Protein AF-A0A929FP50-F1 (afdb_monomer_lite)

Secondary structure (DSSP, 8-state):
-PPPPEEEE-HHHHHHHTT--HHHHHHHHT--HHHHHHHHH-SB--S--HHHHHHHHHHHT--HHHHEEEE-S--

Structure (mmCIF, N/CA/C/O backbone):
data_AF-A0A929FP50-F1
#
_entry.id   AF-A0A929FP50-F1
#
loop_
_atom_site.group_PDB
_atom_site.id
_atom_site.type_symbol
_atom_site.label_atom_id
_atom_site.label_alt_id
_atom_site.label_comp_id
_atom_site.label_asym_id
_atom_site.label_entity_id
_atom_site.label_seq_id
_atom_site.pdbx_PDB_ins_code
_atom_site.Cartn_x
_atom_site.Cartn_y
_atom_site.Cartn_z
_atom_site.occupancy
_atom_site.B_iso_or_equiv
_atom_site.auth_seq_id
_atom_site.auth_comp_id
_atom_site.auth_asym_id
_atom_site.auth_atom_id
_atom_site.pdbx_PDB_model_num
ATOM 1 N N . MET A 1 1 ? 11.772 5.656 -28.700 1.00 57.94 1 MET A N 1
ATOM 2 C CA . MET A 1 1 ? 12.401 5.527 -27.373 1.00 57.94 1 MET A CA 1
ATOM 3 C C . MET A 1 1 ? 11.749 4.316 -26.745 1.00 57.94 1 MET A C 1
ATOM 5 O O . MET A 1 1 ? 10.547 4.374 -26.515 1.00 57.94 1 MET A O 1
ATOM 9 N N . GLU A 1 2 ? 12.488 3.216 -26.640 1.00 61.31 2 GLU A N 1
ATOM 10 C CA . GLU A 1 2 ? 12.048 1.981 -25.976 1.00 61.31 2 GLU A CA 1
ATOM 11 C C . GLU A 1 2 ? 11.700 2.343 -24.522 1.00 61.31 2 GLU A C 1
ATOM 13 O O . GLU A 1 2 ? 12.452 3.077 -23.868 1.00 61.31 2 GLU A O 1
ATOM 18 N N . LYS A 1 3 ? 10.504 1.987 -24.055 1.00 70.81 3 LYS A N 1
ATOM 19 C CA . LYS A 1 3 ? 10.082 2.252 -22.678 1.00 70.81 3 LYS A CA 1
ATOM 20 C C . LYS A 1 3 ? 10.642 1.137 -21.809 1.00 70.81 3 LYS A C 1
ATOM 22 O O . LYS A 1 3 ? 10.340 -0.030 -22.024 1.00 70.81 3 LYS A O 1
ATOM 27 N N . GLU A 1 4 ? 11.425 1.503 -20.798 1.00 82.06 4 GLU A N 1
ATOM 28 C CA . GLU A 1 4 ? 11.925 0.528 -19.830 1.00 82.06 4 GLU A CA 1
ATOM 29 C C . GLU A 1 4 ? 10.762 -0.248 -19.185 1.00 82.06 4 GLU A C 1
ATOM 31 O O . GLU A 1 4 ? 9.738 0.364 -18.857 1.00 82.06 4 GLU A O 1
ATOM 36 N N . PRO A 1 5 ? 10.903 -1.568 -18.965 1.00 87.81 5 PRO A N 1
ATOM 37 C CA . PRO A 1 5 ? 9.879 -2.356 -18.294 1.00 87.81 5 PRO A CA 1
ATOM 38 C C . PRO A 1 5 ? 9.664 -1.839 -16.870 1.00 87.81 5 PRO A C 1
ATOM 40 O O . PRO A 1 5 ? 10.615 -1.567 -16.130 1.00 87.81 5 PRO A O 1
ATOM 43 N N . ARG A 1 6 ? 8.400 -1.725 -16.454 1.00 92.25 6 ARG A N 1
ATOM 44 C CA . ARG A 1 6 ? 8.035 -1.227 -15.119 1.00 92.25 6 ARG A CA 1
ATOM 45 C C . ARG A 1 6 ? 7.046 -2.146 -14.430 1.00 92.25 6 ARG A C 1
ATOM 47 O O . ARG A 1 6 ? 6.311 -2.897 -15.057 1.00 92.25 6 ARG A O 1
ATOM 54 N N . ILE A 1 7 ? 7.001 -2.066 -13.104 1.00 95.25 7 ILE A N 1
ATOM 55 C CA . ILE A 1 7 ? 6.005 -2.782 -12.306 1.00 95.25 7 ILE A CA 1
ATOM 56 C C . ILE A 1 7 ? 4.861 -1.820 -12.002 1.00 95.25 7 ILE A C 1
ATOM 58 O O . ILE A 1 7 ? 5.039 -0.834 -11.280 1.00 95.25 7 ILE A O 1
ATOM 62 N N . ARG A 1 8 ? 3.689 -2.114 -12.558 1.00 96.56 8 ARG A N 1
ATOM 63 C CA . ARG A 1 8 ? 2.425 -1.431 -12.275 1.00 96.56 8 ARG A CA 1
ATOM 64 C C . ARG A 1 8 ? 1.986 -1.726 -10.843 1.00 96.56 8 ARG A C 1
ATOM 66 O O . ARG A 1 8 ? 2.107 -2.854 -10.371 1.00 96.56 8 ARG A O 1
ATOM 73 N N . TRP A 1 9 ? 1.467 -0.702 -10.171 1.00 97.44 9 TRP A N 1
ATOM 74 C CA . TRP A 1 9 ? 1.043 -0.754 -8.773 1.00 97.44 9 TRP A CA 1
ATOM 75 C C . TRP A 1 9 ? -0.462 -0.520 -8.659 1.00 97.44 9 TRP A C 1
ATOM 77 O O . TRP A 1 9 ? -0.950 0.599 -8.817 1.00 97.44 9 TRP A O 1
ATOM 87 N N . HIS A 1 10 ? -1.213 -1.582 -8.366 1.00 97.88 10 HIS A N 1
ATOM 88 C CA . HIS A 1 10 ? -2.682 -1.564 -8.357 1.00 97.88 10 HIS A CA 1
ATOM 89 C C . HIS A 1 10 ? -3.287 -1.193 -6.999 1.00 97.88 10 HIS A C 1
ATOM 91 O O . HIS A 1 10 ? -4.490 -1.313 -6.784 1.00 97.88 10 HIS A O 1
ATOM 97 N N . PHE A 1 11 ? -2.483 -0.696 -6.062 1.00 97.94 11 PHE A N 1
ATOM 98 C CA . PHE A 1 11 ? -2.920 -0.407 -4.693 1.00 97.94 11 PHE A CA 1
ATOM 99 C C . PHE A 1 11 ? -4.097 0.556 -4.605 1.00 97.94 11 PHE A C 1
ATOM 101 O O . PHE A 1 11 ? -5.009 0.332 -3.817 1.00 97.94 11 PHE A O 1
ATOM 108 N N . ARG A 1 12 ? -4.111 1.622 -5.421 1.00 97.88 12 ARG A N 1
ATOM 109 C CA . ARG A 1 12 ? -5.220 2.591 -5.434 1.00 97.88 12 ARG A CA 1
ATOM 110 C C . ARG A 1 12 ? -6.555 1.912 -5.741 1.00 97.88 12 ARG A C 1
ATOM 112 O O . ARG A 1 12 ? -7.564 2.282 -5.144 1.00 97.88 12 ARG A O 1
ATOM 119 N N . ARG A 1 13 ? -6.548 0.936 -6.654 1.00 97.44 13 ARG A N 1
ATOM 120 C CA . ARG A 1 13 ? -7.725 0.143 -7.020 1.00 97.44 13 ARG A CA 1
ATOM 121 C C . ARG A 1 13 ? -8.178 -0.705 -5.834 1.00 97.44 13 ARG A C 1
ATOM 123 O O . ARG A 1 13 ? -9.312 -0.550 -5.400 1.00 97.44 13 ARG A O 1
ATOM 130 N N . TRP A 1 14 ? -7.283 -1.505 -5.258 1.00 97.81 14 TRP A N 1
ATOM 131 C CA . TRP A 1 14 ? -7.611 -2.372 -4.119 1.00 97.81 14 TRP A CA 1
ATOM 132 C C . TRP A 1 14 ? -8.084 -1.598 -2.892 1.00 97.81 14 TRP A C 1
ATOM 134 O O . TRP A 1 14 ? -9.031 -1.999 -2.220 1.00 97.81 14 TRP A O 1
ATOM 144 N N . GLN A 1 15 ? -7.485 -0.438 -2.635 1.00 97.00 15 GLN A N 1
ATOM 145 C CA . GLN A 1 15 ? -7.919 0.441 -1.561 1.00 97.00 15 GLN A CA 1
ATOM 146 C C . GLN A 1 15 ? -9.357 0.947 -1.766 1.00 97.00 15 GLN A C 1
ATOM 148 O O . GLN A 1 15 ? -10.114 1.032 -0.799 1.00 97.00 15 GLN A O 1
ATOM 153 N N . ALA A 1 16 ? -9.736 1.276 -3.006 1.00 97.19 16 ALA A N 1
ATOM 154 C CA . ALA A 1 16 ? -11.093 1.701 -3.339 1.00 97.19 16 ALA A CA 1
ATOM 155 C C . ALA A 1 16 ? -12.093 0.534 -3.272 1.00 97.19 16 ALA A C 1
ATOM 157 O O . ALA A 1 16 ? -13.143 0.678 -2.654 1.00 97.19 16 ALA A O 1
ATOM 158 N N . GLU A 1 17 ? -11.751 -0.628 -3.836 1.00 96.94 17 GLU A N 1
ATOM 159 C CA . GLU A 1 17 ? -12.607 -1.826 -3.837 1.00 96.94 17 GLU A CA 1
ATOM 160 C C . GLU A 1 17 ? -12.901 -2.343 -2.423 1.00 96.94 17 GLU A C 1
ATOM 162 O O . GLU A 1 17 ? -14.007 -2.799 -2.143 1.00 96.94 17 GLU A O 1
ATOM 167 N N . LYS A 1 18 ? -11.931 -2.241 -1.509 1.00 96.06 18 LYS A N 1
ATOM 168 C CA . LYS A 1 18 ? -12.091 -2.642 -0.103 1.00 96.06 18 LYS A CA 1
ATOM 169 C C . LYS A 1 18 ? -12.631 -1.521 0.794 1.00 96.06 18 LYS A C 1
ATOM 171 O O . LYS A 1 18 ? -12.809 -1.745 1.985 1.00 96.06 18 LYS A O 1
ATOM 176 N N . ASN A 1 19 ? -12.886 -0.331 0.240 1.00 96.81 19 ASN A N 1
ATOM 177 C CA . ASN A 1 19 ? -13.361 0.858 0.956 1.00 96.81 19 ASN A CA 1
ATOM 178 C C . ASN A 1 19 ? -12.504 1.232 2.185 1.00 96.81 19 ASN A C 1
ATOM 180 O O . ASN A 1 19 ? -13.021 1.611 3.235 1.00 96.81 19 ASN A O 1
ATOM 184 N N . VAL A 1 20 ? -11.177 1.123 2.060 1.00 96.69 20 VAL A N 1
ATOM 185 C CA . VAL A 1 20 ? -10.249 1.359 3.175 1.00 96.69 20 VAL A CA 1
ATOM 186 C C . VAL A 1 20 ? -9.664 2.765 3.110 1.00 96.69 20 VAL A C 1
ATOM 188 O O . VAL A 1 20 ? -9.072 3.184 2.112 1.00 96.69 20 VAL A O 1
ATOM 191 N N . SER A 1 21 ? -9.750 3.501 4.216 1.00 97.44 21 SER A N 1
ATOM 192 C CA . SER A 1 21 ? -9.154 4.837 4.302 1.00 97.44 21 SER A CA 1
ATOM 193 C C . SER A 1 21 ? -7.620 4.786 4.407 1.00 97.44 21 SER A C 1
ATOM 195 O O . SER A 1 21 ? -7.030 3.827 4.904 1.00 97.44 21 SER A O 1
ATOM 197 N N . ASN A 1 22 ? -6.939 5.860 3.995 1.00 97.62 22 ASN A N 1
ATOM 198 C CA . ASN A 1 22 ? -5.484 5.977 4.174 1.00 97.62 22 ASN A CA 1
ATOM 199 C C . ASN A 1 22 ? -5.069 5.860 5.653 1.00 97.62 22 ASN A C 1
ATOM 201 O O . ASN A 1 22 ? -4.023 5.291 5.956 1.00 97.62 22 ASN A O 1
ATOM 205 N N . GLY A 1 23 ? -5.876 6.413 6.567 1.00 98.00 23 GLY A N 1
ATOM 206 C CA . GLY A 1 23 ? -5.597 6.404 8.004 1.00 98.00 23 GLY A CA 1
ATOM 207 C C . GLY A 1 23 ? -5.699 5.011 8.618 1.00 98.00 23 GLY A C 1
ATOM 208 O O . GLY A 1 23 ? -4.852 4.631 9.423 1.00 98.00 23 GLY A O 1
ATOM 209 N N . GLU A 1 24 ? -6.689 4.230 8.195 1.00 97.00 24 GLU A N 1
ATOM 210 C CA . GLU A 1 24 ? -6.860 2.844 8.633 1.00 97.00 24 GLU A CA 1
ATOM 211 C C . GLU A 1 24 ? -5.689 1.963 8.187 1.00 97.00 24 GLU A C 1
ATOM 213 O O . GLU A 1 24 ? -5.080 1.282 9.012 1.00 97.00 24 GLU A O 1
ATOM 218 N N . LEU A 1 25 ? -5.299 2.055 6.912 1.00 96.56 25 LEU A N 1
ATOM 219 C CA . LEU A 1 25 ? -4.113 1.375 6.385 1.00 96.56 25 LEU A CA 1
ATOM 220 C C . LEU A 1 25 ? -2.841 1.788 7.124 1.00 96.56 25 LEU A C 1
ATOM 222 O O . LEU A 1 25 ? -2.053 0.933 7.518 1.00 96.56 25 LEU A O 1
ATOM 226 N N . ALA A 1 26 ? -2.651 3.090 7.347 1.00 97.94 26 ALA A N 1
ATOM 227 C CA . ALA A 1 26 ? -1.483 3.616 8.045 1.00 97.94 26 ALA A CA 1
ATOM 228 C C . ALA A 1 26 ? -1.375 3.046 9.467 1.00 97.94 26 ALA A C 1
ATOM 230 O O . ALA A 1 26 ? -0.312 2.570 9.871 1.00 97.94 26 ALA A O 1
ATOM 231 N N . LYS A 1 27 ? -2.496 3.024 10.199 1.00 97.88 27 LYS A N 1
ATOM 232 C CA . LYS A 1 27 ? -2.576 2.465 11.551 1.00 97.88 27 LYS A CA 1
ATOM 233 C C . LYS A 1 27 ? -2.284 0.964 11.560 1.00 97.88 27 LYS A C 1
ATOM 235 O O . LYS A 1 27 ? -1.466 0.516 12.361 1.00 97.88 27 LYS A O 1
ATOM 240 N N . THR A 1 28 ? -2.909 0.201 10.666 1.00 96.75 28 THR A N 1
ATOM 241 C CA . THR A 1 28 ? -2.771 -1.262 10.620 1.00 96.75 28 THR A CA 1
ATOM 242 C C . THR A 1 28 ? -1.370 -1.693 10.188 1.00 96.75 28 THR A C 1
ATOM 244 O O . THR A 1 28 ? -0.767 -2.568 10.808 1.00 96.75 28 THR A O 1
ATOM 247 N N . LEU A 1 29 ? -0.803 -1.032 9.176 1.00 96.06 29 LEU A N 1
ATOM 248 C CA . LEU A 1 29 ? 0.528 -1.343 8.649 1.00 96.06 29 LEU A CA 1
ATOM 249 C C . LEU A 1 29 ? 1.669 -0.686 9.441 1.00 96.06 29 LEU A C 1
ATOM 251 O O . LEU A 1 29 ? 2.837 -0.966 9.167 1.00 96.06 29 LEU A O 1
ATOM 255 N N . LYS A 1 30 ? 1.345 0.146 10.442 1.00 96.94 30 LYS A N 1
ATOM 256 C CA . LYS A 1 30 ? 2.295 0.917 11.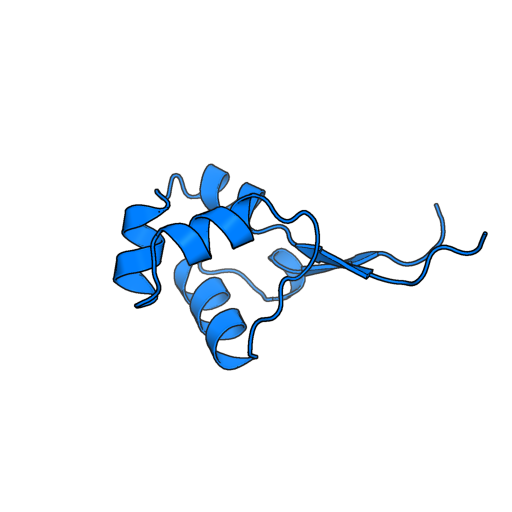263 1.00 96.94 30 LYS A CA 1
ATOM 257 C C . LYS A 1 30 ? 3.214 1.805 10.417 1.00 96.94 30 LYS A C 1
ATOM 259 O O . LYS A 1 30 ? 4.426 1.840 10.616 1.00 96.94 30 LYS A O 1
ATOM 264 N N . VAL A 1 31 ? 2.624 2.531 9.471 1.00 97.06 31 VAL A N 1
ATOM 265 C CA . VAL A 1 31 ? 3.314 3.519 8.628 1.00 97.06 31 VAL A CA 1
ATOM 266 C C . VAL A 1 31 ? 2.655 4.888 8.761 1.00 97.06 31 VAL A C 1
ATOM 268 O O . VAL A 1 31 ? 1.564 5.020 9.310 1.00 97.06 31 VAL A O 1
ATOM 271 N N . SER A 1 32 ? 3.307 5.936 8.258 1.00 98.06 32 SER A N 1
ATOM 272 C CA . SER A 1 32 ? 2.702 7.269 8.270 1.00 98.06 32 SER A CA 1
ATOM 273 C C . SER A 1 32 ? 1.537 7.368 7.276 1.00 98.06 32 SER A C 1
ATOM 275 O O . SER A 1 32 ? 1.554 6.741 6.215 1.00 98.06 32 SER A O 1
ATOM 277 N N . TYR A 1 33 ? 0.561 8.232 7.566 1.00 98.12 33 TYR A N 1
ATOM 278 C CA . TYR A 1 33 ? -0.501 8.580 6.612 1.00 98.12 33 TYR A CA 1
ATOM 279 C C . TYR A 1 33 ? 0.072 9.047 5.264 1.00 98.12 33 TYR A C 1
ATOM 281 O O . TYR A 1 33 ? -0.396 8.645 4.198 1.00 98.12 33 TYR A O 1
ATOM 289 N N . ASN A 1 34 ? 1.137 9.854 5.310 1.00 98.00 34 ASN A N 1
ATOM 290 C CA . ASN A 1 34 ? 1.817 10.370 4.123 1.00 98.00 34 ASN A CA 1
ATOM 291 C C . ASN A 1 34 ? 2.435 9.251 3.279 1.00 98.00 34 ASN A C 1
ATOM 293 O O . ASN A 1 34 ? 2.416 9.332 2.053 1.00 98.00 34 ASN A O 1
ATOM 297 N N . THR A 1 35 ? 2.943 8.197 3.919 1.00 97.38 35 THR A N 1
ATOM 298 C CA . THR A 1 35 ? 3.455 7.004 3.240 1.00 97.38 35 THR A CA 1
ATOM 299 C C . THR A 1 35 ? 2.348 6.341 2.418 1.00 97.38 35 THR A C 1
ATOM 301 O O . THR A 1 35 ? 2.522 6.149 1.217 1.00 97.38 35 THR A O 1
ATOM 304 N N . VAL A 1 36 ? 1.182 6.089 3.023 1.00 97.88 36 VAL A N 1
ATOM 305 C CA . VAL A 1 36 ? 0.028 5.494 2.321 1.00 97.88 36 VAL A CA 1
ATOM 306 C C . VAL A 1 36 ? -0.480 6.405 1.205 1.00 97.88 36 VAL A C 1
ATOM 308 O O . VAL A 1 36 ? -0.778 5.938 0.110 1.00 97.88 36 VAL A O 1
ATOM 311 N N . SER A 1 37 ? -0.527 7.717 1.449 1.00 97.81 37 SER A N 1
ATOM 312 C CA . SER A 1 37 ? -0.920 8.699 0.434 1.00 97.81 37 SER A CA 1
ATOM 313 C C . SER A 1 37 ? -0.009 8.643 -0.799 1.00 97.81 37 SER A C 1
ATOM 315 O O . SER A 1 37 ? -0.498 8.565 -1.926 1.00 97.81 37 SER A O 1
ATOM 317 N N . ARG A 1 38 ? 1.316 8.585 -0.598 1.00 97.75 38 ARG A N 1
ATOM 318 C CA . ARG A 1 38 ? 2.295 8.438 -1.689 1.00 97.75 38 ARG A CA 1
ATOM 319 C C . ARG A 1 38 ? 2.134 7.118 -2.436 1.00 97.75 38 ARG A C 1
ATOM 321 O O . ARG A 1 38 ? 2.217 7.106 -3.663 1.00 97.75 38 ARG A O 1
ATOM 328 N N . TRP A 1 39 ? 1.875 6.021 -1.724 1.00 97.81 39 TRP A N 1
ATOM 329 C CA . TRP A 1 39 ? 1.587 4.733 -2.357 1.00 97.81 39 TRP A CA 1
ATOM 330 C C . TRP A 1 39 ? 0.329 4.804 -3.221 1.00 97.81 39 TRP A C 1
ATOM 332 O O . TRP A 1 39 ? 0.357 4.354 -4.357 1.00 97.81 39 TRP A O 1
ATOM 342 N N . LYS A 1 40 ? -0.753 5.418 -2.732 1.00 97.19 40 LYS A N 1
ATOM 343 C CA . LYS A 1 40 ? -2.006 5.584 -3.484 1.00 97.19 40 LYS A CA 1
ATOM 344 C C . LYS A 1 40 ? -1.846 6.445 -4.743 1.00 97.19 40 LYS A C 1
ATOM 346 O O . LYS A 1 40 ? -2.538 6.224 -5.733 1.00 97.19 40 LYS A O 1
ATOM 351 N N . GLN A 1 41 ? -0.986 7.458 -4.690 1.00 96.88 41 GLN A N 1
ATOM 352 C CA . GLN A 1 41 ? -0.742 8.377 -5.806 1.00 96.88 41 GLN A CA 1
ATOM 353 C C . GLN A 1 41 ? 0.226 7.817 -6.854 1.00 96.88 41 GLN A C 1
ATOM 355 O O . GLN A 1 41 ? 0.266 8.331 -7.967 1.00 96.88 41 GLN A O 1
ATOM 360 N N . SER A 1 42 ? 1.002 6.787 -6.515 1.00 96.19 42 SER A N 1
ATOM 361 C CA . SER A 1 42 ? 1.948 6.176 -7.446 1.00 96.19 42 SER A CA 1
ATOM 362 C C . SER A 1 42 ? 1.219 5.248 -8.416 1.00 96.19 42 SER A C 1
ATOM 364 O O . SER A 1 42 ? 0.418 4.422 -7.994 1.00 96.19 42 SER A O 1
ATOM 366 N N . ASP A 1 43 ? 1.523 5.341 -9.710 1.00 95.31 43 ASP A N 1
ATOM 367 C CA . ASP A 1 43 ? 1.019 4.382 -10.708 1.00 95.31 43 ASP A CA 1
ATOM 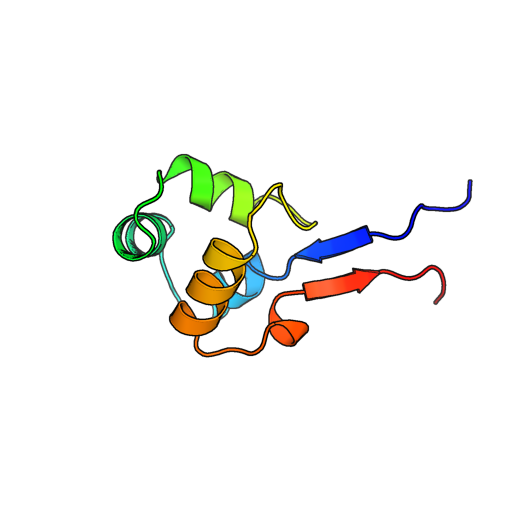368 C C . ASP A 1 43 ? 1.918 3.135 -10.840 1.00 95.31 43 ASP A C 1
ATOM 370 O O . ASP A 1 43 ? 1.516 2.129 -11.427 1.00 95.31 43 ASP A O 1
ATOM 374 N N . TYR A 1 44 ? 3.123 3.191 -10.265 1.00 95.88 44 TYR A N 1
ATOM 375 C CA . TYR A 1 44 ? 4.162 2.162 -10.332 1.00 95.88 44 TYR A CA 1
ATOM 376 C C . TYR A 1 44 ? 4.684 1.823 -8.941 1.00 95.88 44 TYR A C 1
ATOM 378 O O . TYR A 1 44 ? 4.551 2.637 -8.026 1.00 95.88 44 TYR A O 1
ATOM 386 N N . LEU A 1 45 ? 5.295 0.642 -8.799 1.00 96.12 45 LEU A N 1
ATOM 387 C CA . LEU A 1 45 ? 5.785 0.130 -7.520 1.00 96.12 45 LEU A CA 1
ATOM 388 C C . LEU A 1 45 ? 6.716 1.163 -6.850 1.00 96.12 45 LEU A C 1
ATOM 390 O O . LEU A 1 45 ? 7.787 1.461 -7.390 1.00 96.12 45 LEU A O 1
ATOM 394 N N . PRO A 1 46 ? 6.332 1.741 -5.695 1.00 95.94 46 PRO A N 1
ATOM 395 C CA . PRO A 1 46 ? 7.216 2.618 -4.938 1.00 95.94 46 PRO A CA 1
ATOM 396 C C . PRO A 1 46 ? 8.370 1.816 -4.325 1.00 95.94 46 PRO A C 1
ATOM 398 O O . PRO A 1 46 ? 8.329 0.590 -4.260 1.00 95.94 46 PRO A O 1
ATOM 401 N N . LYS A 1 47 ? 9.391 2.506 -3.800 1.00 93.06 47 LYS A N 1
ATOM 402 C CA . LYS A 1 47 ? 10.425 1.849 -2.988 1.00 93.06 47 LYS A CA 1
ATOM 403 C C . LYS A 1 47 ? 9.774 1.242 -1.742 1.00 93.06 47 LYS A C 1
ATOM 405 O O . LYS A 1 47 ? 9.384 1.971 -0.829 1.00 93.06 47 LYS A O 1
ATOM 410 N N . LEU A 1 48 ? 9.643 -0.077 -1.744 1.00 93.69 48 LEU A N 1
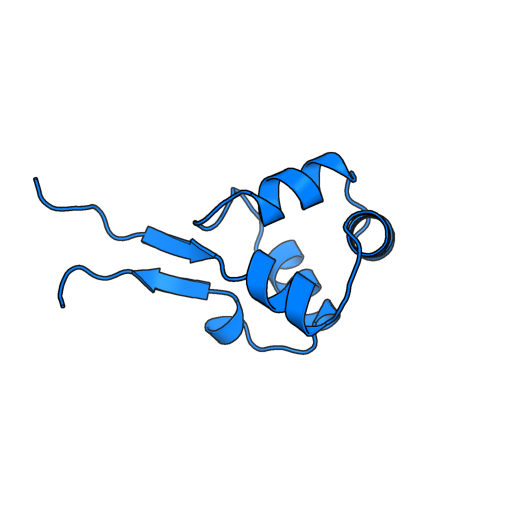ATOM 411 C CA . LEU A 1 48 ? 8.996 -0.870 -0.711 1.00 93.69 48 LEU A CA 1
ATOM 412 C C . LEU A 1 48 ? 9.789 -2.166 -0.531 1.00 93.69 48 LEU A C 1
ATOM 414 O O . LEU A 1 48 ? 10.270 -2.723 -1.516 1.00 93.69 48 LEU A O 1
ATOM 418 N N . ASP A 1 49 ? 9.933 -2.629 0.707 1.00 95.06 49 ASP A N 1
ATOM 419 C CA . ASP A 1 49 ? 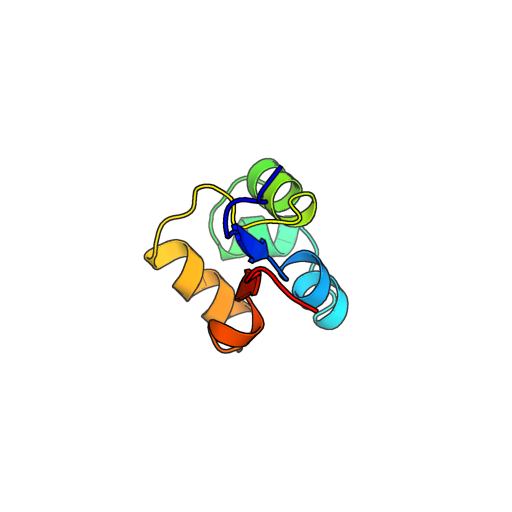10.531 -3.937 0.972 1.00 95.06 49 ASP A CA 1
ATOM 420 C C . ASP A 1 49 ? 9.517 -5.081 0.771 1.00 95.06 49 ASP A C 1
ATOM 422 O O . ASP A 1 49 ? 8.300 -4.879 0.692 1.00 95.06 49 ASP A O 1
ATOM 426 N N . ASP A 1 50 ? 10.038 -6.302 0.671 1.00 96.56 50 ASP A N 1
ATOM 427 C CA . ASP A 1 50 ? 9.276 -7.540 0.491 1.00 96.56 50 ASP A CA 1
ATOM 428 C C . ASP A 1 50 ? 8.296 -7.804 1.648 1.00 96.56 50 ASP A C 1
ATOM 430 O O . ASP A 1 50 ? 7.152 -8.213 1.436 1.00 96.56 50 ASP A O 1
ATOM 434 N N . ARG A 1 51 ? 8.705 -7.502 2.884 1.00 97.25 51 ARG A N 1
ATOM 435 C CA . ARG A 1 51 ? 7.875 -7.663 4.087 1.00 97.25 51 ARG A CA 1
ATOM 436 C C . ARG A 1 51 ? 6.650 -6.758 4.061 1.00 97.25 51 ARG A C 1
ATOM 438 O O . ARG A 1 51 ? 5.573 -7.168 4.494 1.00 97.25 51 ARG A O 1
ATOM 445 N N . MET A 1 52 ? 6.797 -5.524 3.599 1.00 97.50 52 MET A N 1
ATOM 446 C CA . MET A 1 52 ? 5.698 -4.578 3.485 1.00 97.50 52 MET A CA 1
ATOM 447 C C . MET A 1 52 ? 4.764 -4.963 2.3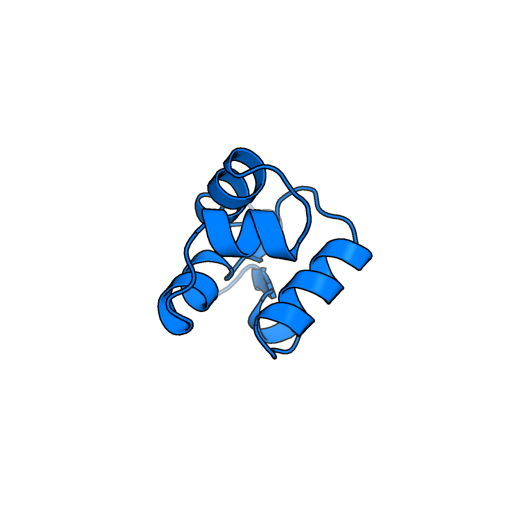37 1.00 97.50 52 MET A C 1
ATOM 449 O O . MET A 1 52 ? 3.551 -4.870 2.514 1.00 97.50 52 MET A O 1
ATOM 453 N N . LEU A 1 53 ? 5.294 -5.474 1.219 1.00 97.44 53 LEU A N 1
ATOM 454 C CA . LEU A 1 53 ? 4.478 -6.044 0.139 1.00 97.44 53 LEU A CA 1
ATOM 455 C C . LEU A 1 53 ? 3.598 -7.174 0.687 1.00 97.44 53 LEU A C 1
ATOM 457 O O . LEU A 1 53 ? 2.378 -7.125 0.543 1.00 97.44 53 LEU A O 1
ATOM 461 N N . ALA A 1 54 ? 4.195 -8.125 1.411 1.00 97.88 54 ALA A N 1
ATOM 462 C CA . ALA A 1 54 ? 3.465 -9.233 2.021 1.00 97.88 54 ALA A CA 1
ATOM 463 C C . ALA A 1 54 ? 2.378 -8.756 3.000 1.00 97.88 54 ALA A C 1
ATOM 465 O O . ALA A 1 54 ? 1.252 -9.248 2.963 1.00 97.88 54 ALA A O 1
ATOM 466 N N . LYS A 1 55 ? 2.670 -7.757 3.848 1.00 98.12 55 LYS A N 1
ATOM 467 C CA . LYS A 1 55 ? 1.670 -7.179 4.765 1.00 98.12 55 LYS A CA 1
ATOM 468 C C . LYS A 1 55 ? 0.494 -6.541 4.031 1.00 98.12 55 LYS A C 1
ATOM 470 O O . LYS A 1 55 ? -0.633 -6.668 4.496 1.00 98.12 55 LYS A O 1
ATOM 475 N N . ILE A 1 56 ? 0.747 -5.851 2.920 1.00 97.75 56 ILE A N 1
ATOM 476 C CA . ILE A 1 56 ? -0.306 -5.230 2.109 1.00 97.75 56 ILE A CA 1
ATOM 477 C C . ILE A 1 56 ? -1.185 -6.311 1.468 1.00 97.75 56 ILE A C 1
ATOM 479 O O . ILE A 1 56 ? -2.409 -6.207 1.539 1.00 97.75 56 ILE A O 1
ATOM 483 N N . CYS A 1 57 ? -0.582 -7.366 0.914 1.00 98.00 57 CYS A N 1
ATOM 484 C CA . CYS A 1 57 ? -1.320 -8.501 0.356 1.00 98.00 57 CYS A CA 1
ATOM 485 C C . CYS A 1 57 ? -2.204 -9.180 1.412 1.00 98.00 57 CYS A C 1
ATOM 487 O O . CYS A 1 57 ? -3.400 -9.359 1.194 1.00 98.00 57 CYS A O 1
ATOM 489 N N . LEU A 1 58 ? -1.649 -9.469 2.595 1.00 97.88 58 LEU A N 1
ATOM 490 C CA . LEU A 1 58 ? -2.400 -10.047 3.714 1.00 97.88 58 LEU A CA 1
ATOM 491 C C . LEU A 1 58 ? -3.527 -9.127 4.193 1.00 97.88 58 LEU A C 1
ATOM 493 O O . LEU A 1 58 ? -4.622 -9.599 4.478 1.00 97.88 58 LEU A O 1
ATOM 497 N N . PHE A 1 59 ? -3.275 -7.818 4.264 1.00 97.44 59 PHE A N 1
ATOM 498 C CA . PHE A 1 59 ? -4.277 -6.838 4.677 1.00 97.44 59 PHE A CA 1
ATOM 499 C C . PHE A 1 59 ? -5.488 -6.823 3.736 1.00 97.44 59 PHE A C 1
ATOM 501 O O . PHE A 1 59 ? -6.626 -6.809 4.198 1.00 97.44 59 PHE A O 1
ATOM 508 N N . PHE A 1 60 ? -5.257 -6.840 2.422 1.00 97.12 60 PHE A N 1
ATOM 509 C CA . PHE A 1 60 ? -6.342 -6.854 1.438 1.00 97.12 60 PHE A CA 1
ATOM 510 C C . PHE A 1 60 ? -6.911 -8.254 1.158 1.00 97.12 60 PHE A C 1
ATOM 512 O O . PHE A 1 60 ? -7.965 -8.352 0.520 1.00 97.12 60 PHE A O 1
ATOM 519 N N . ASN A 1 61 ? -6.256 -9.306 1.662 1.00 97.19 61 ASN A N 1
ATOM 520 C CA . ASN A 1 61 ? -6.528 -10.711 1.363 1.00 97.19 61 ASN A CA 1
ATOM 521 C C . ASN A 1 61 ? -6.497 -10.989 -0.152 1.00 97.19 61 ASN A C 1
ATOM 523 O O . ASN A 1 61 ? -7.504 -11.394 -0.734 1.00 97.19 61 ASN A O 1
ATOM 527 N N . ILE A 1 62 ? -5.354 -10.684 -0.774 1.00 97.38 62 ILE A N 1
ATOM 528 C CA . ILE A 1 62 ? -5.089 -10.823 -2.216 1.00 97.38 62 ILE A CA 1
ATOM 529 C C . ILE A 1 62 ? -3.717 -11.452 -2.463 1.00 97.38 62 ILE A C 1
ATOM 531 O O . ILE A 1 62 ? -2.845 -11.396 -1.588 1.00 97.38 62 ILE A O 1
ATOM 535 N N . ASP A 1 63 ? -3.500 -11.964 -3.672 1.00 97.94 63 ASP A N 1
ATOM 536 C CA . ASP A 1 63 ? -2.189 -12.440 -4.102 1.00 97.94 63 ASP A CA 1
ATOM 537 C C . ASP A 1 63 ? -1.307 -11.287 -4.602 1.00 97.94 63 ASP A C 1
ATOM 539 O O . ASP A 1 63 ? -1.764 -10.206 -4.980 1.00 97.94 63 ASP A O 1
ATOM 543 N N . ILE A 1 64 ? 0.011 -11.502 -4.637 1.00 96.81 64 ILE A N 1
ATOM 544 C CA . ILE A 1 64 ? 0.951 -10.473 -5.110 1.00 96.81 64 ILE A CA 1
ATOM 545 C C . ILE A 1 64 ? 0.715 -10.085 -6.580 1.00 96.81 64 ILE A C 1
ATOM 547 O O . ILE A 1 64 ? 0.923 -8.929 -6.945 1.00 96.81 64 ILE A O 1
ATOM 551 N N . SER A 1 65 ? 0.239 -11.021 -7.406 1.00 96.50 65 SER A N 1
ATOM 552 C CA . SER A 1 65 ? -0.119 -10.792 -8.813 1.00 96.50 65 SER A CA 1
ATOM 553 C C . SER A 1 65 ? -1.346 -9.901 -8.993 1.00 96.50 65 SER A C 1
ATOM 555 O O . SER A 1 65 ? -1.502 -9.286 -10.043 1.00 96.50 65 SER A O 1
ATOM 557 N N . ASP A 1 66 ? -2.203 -9.797 -7.978 1.00 97.25 66 ASP A N 1
ATOM 558 C CA . ASP A 1 66 ? -3.329 -8.864 -7.990 1.00 97.25 66 ASP A CA 1
ATOM 559 C C . ASP A 1 66 ? -2.871 -7.430 -7.710 1.00 97.25 66 ASP A C 1
ATOM 561 O O . ASP A 1 66 ? -3.455 -6.455 -8.194 1.00 97.25 66 ASP A O 1
ATOM 565 N N . LEU A 1 67 ? -1.830 -7.293 -6.885 1.00 97.38 67 LEU A N 1
ATOM 566 C CA . LEU A 1 67 ? -1.270 -6.009 -6.484 1.00 97.38 67 LEU A CA 1
ATOM 567 C C . LEU A 1 67 ? -0.294 -5.454 -7.530 1.00 97.38 67 LEU A C 1
ATOM 569 O O . LEU A 1 67 ? -0.213 -4.233 -7.703 1.00 97.38 67 LEU A O 1
ATOM 573 N N . LEU A 1 68 ? 0.438 -6.338 -8.216 1.00 97.12 68 LEU A N 1
ATOM 574 C CA . LEU A 1 68 ? 1.526 -6.007 -9.131 1.00 97.12 68 LEU A CA 1
ATOM 575 C C . LEU A 1 68 ? 1.327 -6.644 -10.504 1.00 97.12 68 LEU A C 1
ATOM 577 O O . LEU A 1 68 ? 1.047 -7.831 -10.612 1.00 97.12 68 LEU A O 1
ATOM 581 N N . SER A 1 69 ? 1.608 -5.885 -11.561 1.00 96.06 69 SER A N 1
ATOM 582 C CA . SER A 1 69 ? 1.729 -6.441 -12.910 1.00 96.06 69 SER A CA 1
ATOM 583 C C . SER A 1 69 ? 2.988 -5.924 -13.589 1.00 96.06 69 SER A C 1
ATOM 585 O O . SER A 1 69 ? 3.313 -4.741 -13.489 1.00 96.06 69 SER A O 1
ATOM 587 N N . LEU A 1 70 ? 3.696 -6.801 -14.296 1.00 93.81 70 LEU A N 1
ATOM 588 C CA . LEU A 1 70 ? 4.802 -6.378 -15.145 1.00 93.81 70 LEU A CA 1
ATOM 589 C C . LEU A 1 70 ? 4.226 -5.703 -16.391 1.00 93.81 70 LEU A C 1
ATOM 591 O O . LEU A 1 70 ? 3.551 -6.347 -17.190 1.00 93.81 70 LEU A O 1
ATOM 595 N N . GLU A 1 71 ? 4.490 -4.412 -16.541 1.00 88.38 71 GLU A N 1
ATOM 596 C CA . GLU A 1 71 ? 4.278 -3.698 -17.790 1.00 88.38 71 GLU A CA 1
ATOM 597 C C . GLU A 1 71 ? 5.456 -4.043 -18.701 1.00 88.38 71 GLU A C 1
ATOM 599 O O . GLU A 1 71 ? 6.572 -3.540 -18.537 1.00 88.38 71 GLU A O 1
ATOM 604 N N . LYS A 1 72 ? 5.213 -5.009 -19.587 1.00 80.75 72 LYS A N 1
ATOM 605 C CA . LYS A 1 72 ? 6.111 -5.334 -20.692 1.00 80.75 72 LYS A CA 1
ATOM 606 C C . LYS A 1 72 ? 5.814 -4.377 -21.841 1.00 80.75 72 LYS A C 1
ATOM 608 O O . LYS A 1 72 ? 4.690 -3.893 -21.963 1.00 80.75 72 LYS A O 1
ATOM 613 N N . GLU A 1 73 ? 6.806 -4.117 -22.683 1.00 65.81 73 GLU A N 1
ATOM 614 C CA . GLU A 1 73 ? 6.503 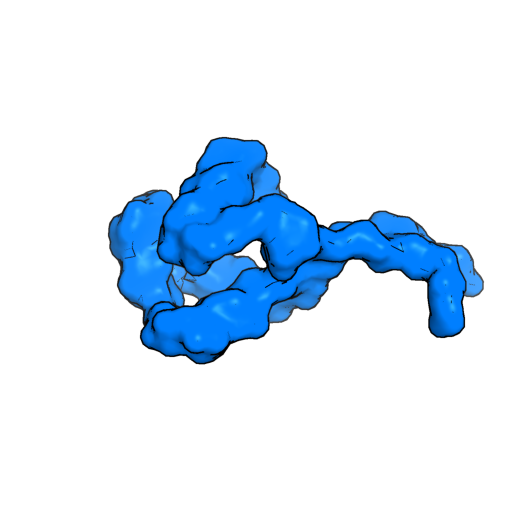-3.542 -23.989 1.00 65.81 73 GLU A CA 1
ATOM 615 C C . GLU A 1 73 ? 5.580 -4.482 -24.781 1.00 65.81 73 GLU A C 1
ATOM 617 O O . GLU A 1 73 ? 5.731 -5.704 -24.706 1.00 65.81 73 GLU A O 1
ATOM 622 N N . SER A 1 74 ? 4.667 -3.851 -25.531 1.00 59.50 74 SER A N 1
ATOM 623 C CA . SER A 1 74 ? 3.703 -4.410 -26.494 1.00 59.50 74 SER A CA 1
ATOM 624 C C . SER A 1 74 ? 2.362 -4.897 -25.922 1.00 59.50 74 SER A C 1
ATOM 626 O O . SER A 1 74 ? 2.264 -5.994 -25.379 1.00 59.50 74 SER A O 1
ATOM 628 N N . ASP A 1 75 ? 1.329 -4.059 -26.078 1.00 47.25 75 ASP A N 1
ATOM 629 C CA . ASP A 1 75 ? 0.320 -4.224 -27.144 1.00 47.25 75 ASP A CA 1
ATOM 630 C C . ASP A 1 75 ? -0.052 -2.851 -27.739 1.00 47.25 75 ASP A C 1
ATOM 632 O O . ASP A 1 75 ? -0.181 -1.878 -26.954 1.00 47.25 75 ASP A O 1
#

Foldseek 3Di:
DDDPKFKFFCLLVLCVVVVHDLVNCCVQLVHDSVVSVVSNPDRGDDPDDPVSLVSSCVVSVHDSCVGIDIPDDDD

pLDDT: mean 93.34, std 10.38, range [47.25, 98.12]

Radius of gyration: 12.91 Å; chains: 1; bounding box: 26×23×39 Å

Sequence (75 aa):
MEKEPRIRWHFRRWQAEKNVSNGELAKTLKVSYNTVSRWKQSDYLPKLDDRMLAKICLFFNIDISDLLSLEKESD